Protein AF-A0A645DBT5-F1 (afdb_monomer_lite)

Secondary structure (DSSP, 8-state):
-PPP--SS-SS----S-----HHHHHHHHHHHHHHHHTT--TT--HHHHHHTTGGGS--------TTS-----SHHHHHHHHHHHHHHTGGG--

pLDDT: mean 89.82, std 12.18, range [38.34, 98.31]

Sequence (94 aa):
MENIVVGDDKGYILCGVSYWSQEDSTIIVDKLEEAINSGKFENLYWDDIVKDNIEKLDVQIRKINSDDCFEIDSLDDLEFVNNYIKTNFDKKEA

Foldseek 3Di:
DDADDDDPDDDDDDQVDDDADPQQVVQLVVQVVVCVVVVNPPPDDSCVSCRVCVVVGPDDDDDDDPPPGFDPPDPVSVVVVVVVCCVPPVPPPD

Organism: NCBI:txid1076179

Radius of gyration: 17.89 Å; chains: 1; bounding box: 38×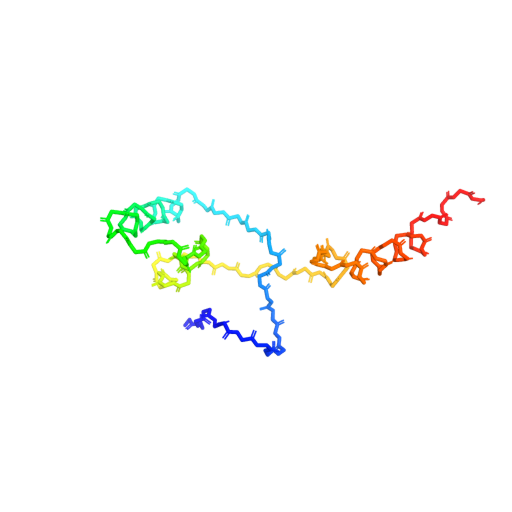28×55 Å

InterPro domains:
  IPR029044 Nucleotide-diphospho-sugar transferases [G3DSA:3.90.550.10] (1-88)

Structure (mmCIF, N/CA/C/O backbone):
data_AF-A0A645DBT5-F1
#
_entry.id   AF-A0A645DBT5-F1
#
loop_
_atom_site.group_PDB
_atom_site.id
_atom_site.type_symbol
_atom_site.label_atom_id
_atom_site.label_alt_id
_atom_site.label_comp_id
_atom_site.label_asym_id
_atom_site.label_entity_id
_atom_site.label_seq_id
_atom_site.pdbx_PDB_ins_code
_atom_site.Cartn_x
_atom_site.Cartn_y
_atom_site.Cartn_z
_atom_site.occupancy
_atom_site.B_iso_or_equiv
_atom_site.auth_seq_id
_atom_site.auth_comp_id
_atom_site.auth_asym_id
_atom_site.auth_atom_id
_atom_site.pdbx_PDB_model_num
ATOM 1 N N . MET A 1 1 ? -19.312 -4.001 -1.597 1.00 53.69 1 MET A N 1
ATOM 2 C CA . MET A 1 1 ? -17.892 -3.614 -1.637 1.00 53.69 1 MET A CA 1
ATOM 3 C C . MET A 1 1 ? -17.116 -4.909 -1.753 1.00 53.69 1 MET A C 1
ATOM 5 O O . MET A 1 1 ? -17.476 -5.851 -1.056 1.00 53.69 1 MET A O 1
ATOM 9 N N . GLU A 1 2 ? -16.202 -5.017 -2.710 1.00 65.81 2 GLU A N 1
ATOM 10 C CA . GLU A 1 2 ? -15.345 -6.202 -2.820 1.00 65.81 2 GLU A CA 1
ATOM 11 C C . GLU A 1 2 ? -14.218 -6.082 -1.788 1.00 65.81 2 GLU A C 1
ATOM 13 O O . GLU A 1 2 ? -13.736 -4.981 -1.528 1.00 65.81 2 GLU A O 1
ATOM 18 N N . ASN A 1 3 ? -13.851 -7.197 -1.159 1.00 77.00 3 ASN A N 1
ATOM 19 C CA . ASN A 1 3 ? -12.773 -7.230 -0.173 1.00 77.00 3 ASN A CA 1
ATOM 20 C C . ASN A 1 3 ? -11.412 -7.219 -0.879 1.00 77.00 3 ASN A C 1
ATOM 22 O O . ASN A 1 3 ? -11.286 -7.744 -1.985 1.00 77.00 3 ASN A O 1
ATOM 26 N N . ILE A 1 4 ? -10.384 -6.691 -0.212 1.00 83.12 4 ILE A N 1
ATOM 27 C CA . ILE A 1 4 ? -8.994 -6.904 -0.629 1.00 83.12 4 ILE A CA 1
ATOM 28 C C . ILE A 1 4 ? -8.614 -8.341 -0.247 1.00 83.12 4 ILE A C 1
ATOM 30 O O . ILE A 1 4 ? -8.756 -8.740 0.910 1.00 83.12 4 ILE A O 1
ATOM 34 N N . VAL A 1 5 ? -8.163 -9.129 -1.223 1.00 85.44 5 VAL A N 1
ATOM 35 C CA . VAL A 1 5 ? -7.805 -10.544 -1.048 1.00 85.44 5 VAL A CA 1
ATOM 36 C C . VAL A 1 5 ? -6.330 -10.731 -1.376 1.00 85.44 5 VAL A C 1
ATOM 38 O O . 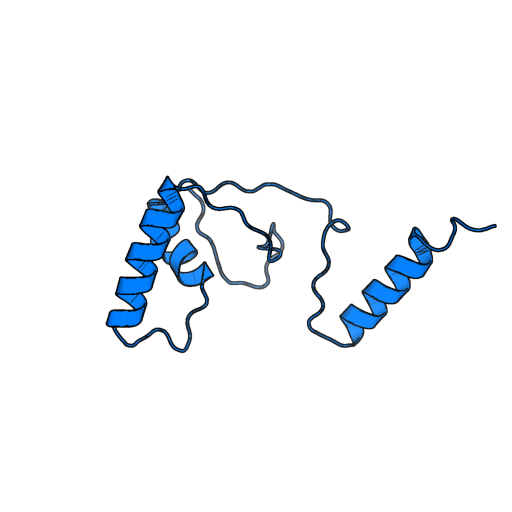VAL A 1 5 ? -5.843 -10.197 -2.368 1.00 85.44 5 VAL A O 1
ATOM 41 N N . VAL A 1 6 ? -5.630 -11.503 -0.546 1.00 84.81 6 VAL A N 1
ATOM 42 C CA . VAL A 1 6 ? -4.250 -11.928 -0.804 1.00 84.81 6 VAL A CA 1
ATOM 43 C C . VAL A 1 6 ? -4.292 -13.203 -1.642 1.00 84.81 6 VAL A C 1
ATOM 45 O O . VAL A 1 6 ? -4.906 -14.188 -1.230 1.00 84.81 6 VAL A O 1
ATOM 48 N N . GLY A 1 7 ? -3.651 -13.190 -2.808 1.00 83.12 7 GLY A N 1
ATOM 49 C CA . GLY A 1 7 ? -3.619 -14.323 -3.730 1.00 83.12 7 GLY A CA 1
ATOM 50 C C . GLY A 1 7 ? -2.708 -14.067 -4.928 1.00 83.12 7 GLY A C 1
ATOM 51 O O . GLY A 1 7 ? -2.132 -12.991 -5.057 1.00 83.12 7 GLY A O 1
ATOM 52 N N . ASP A 1 8 ? -2.590 -15.066 -5.799 1.00 74.19 8 ASP A N 1
ATOM 53 C CA . ASP A 1 8 ? -1.801 -15.060 -7.041 1.00 74.19 8 ASP A CA 1
ATOM 54 C C . ASP A 1 8 ? -2.677 -14.904 -8.304 1.00 74.19 8 ASP A C 1
ATOM 56 O O . ASP A 1 8 ? -2.230 -15.106 -9.437 1.00 74.19 8 ASP A O 1
ATOM 60 N N . ASP A 1 9 ? -3.945 -14.538 -8.105 1.00 66.00 9 ASP A N 1
ATOM 61 C CA . ASP A 1 9 ? -4.958 -14.454 -9.149 1.00 66.00 9 ASP A CA 1
ATOM 62 C C . ASP A 1 9 ? -4.777 -13.247 -10.087 1.00 66.00 9 ASP A C 1
ATOM 64 O O . ASP A 1 9 ? -4.218 -12.201 -9.755 1.00 66.00 9 ASP A O 1
ATOM 68 N N . LYS A 1 10 ? -5.328 -13.374 -11.302 1.00 71.75 10 LYS A N 1
ATOM 69 C CA . LYS A 1 10 ? -5.326 -12.305 -12.312 1.00 71.75 10 LYS A CA 1
ATOM 70 C C . LYS A 1 10 ? -6.306 -11.194 -11.922 1.00 71.75 10 LYS A C 1
ATOM 72 O O . LYS A 1 10 ? -7.511 -11.428 -11.878 1.00 71.75 10 LYS A O 1
ATOM 77 N N . GLY A 1 11 ? -5.813 -9.969 -11.748 1.00 79.06 11 GLY A N 1
ATOM 78 C CA . GLY A 1 11 ? -6.646 -8.816 -11.405 1.00 79.06 11 GLY A CA 1
ATOM 79 C C . GLY A 1 11 ? -5.878 -7.497 -11.343 1.00 79.06 11 GLY A C 1
ATOM 80 O O . GLY A 1 11 ? -4.731 -7.410 -11.778 1.00 79.06 11 GLY A O 1
ATOM 81 N N . TYR A 1 12 ? -6.531 -6.458 -10.817 1.00 86.31 12 TYR A N 1
ATOM 82 C CA . TYR A 1 12 ? -5.847 -5.223 -10.433 1.00 86.31 12 TYR A CA 1
ATOM 83 C C . TYR A 1 12 ? -5.219 -5.421 -9.056 1.00 86.31 12 TYR A C 1
ATOM 85 O O . TYR A 1 12 ? -5.927 -5.754 -8.108 1.00 86.31 12 TYR A O 1
ATOM 93 N N . ILE A 1 13 ? -3.910 -5.205 -8.968 1.00 88.69 13 ILE A N 1
ATOM 94 C CA . ILE A 1 13 ? -3.125 -5.381 -7.744 1.00 88.69 13 ILE A CA 1
ATOM 95 C C . ILE A 1 13 ? -2.742 -4.030 -7.134 1.00 88.69 13 ILE A C 1
ATOM 97 O O . ILE A 1 13 ? -2.758 -2.997 -7.813 1.00 88.69 13 ILE A O 1
ATOM 101 N N . LEU A 1 14 ? -2.366 -4.041 -5.855 1.00 89.69 14 LEU A N 1
ATOM 102 C CA . LEU A 1 14 ? -1.650 -2.923 -5.245 1.00 89.69 14 LEU A CA 1
ATOM 103 C C . LEU A 1 14 ? -0.243 -2.863 -5.850 1.00 89.69 14 LEU A C 1
ATOM 105 O O . LEU A 1 14 ? 0.537 -3.786 -5.681 1.00 89.69 14 LEU A O 1
ATOM 109 N N . CYS A 1 15 ? 0.077 -1.773 -6.546 1.00 91.12 15 CYS A N 1
ATOM 110 C CA . CYS A 1 15 ? 1.374 -1.570 -7.209 1.00 91.12 15 CYS A CA 1
ATOM 111 C C . CYS A 1 15 ? 2.363 -0.744 -6.362 1.00 91.12 15 CYS A C 1
ATOM 113 O O . CYS A 1 15 ? 3.212 -0.039 -6.897 1.00 91.12 15 CYS A O 1
ATOM 115 N N . GLY A 1 16 ? 2.195 -0.729 -5.036 1.00 91.12 16 GLY A N 1
ATOM 116 C CA . GLY A 1 16 ? 3.060 0.034 -4.126 1.00 91.12 16 GLY A CA 1
ATOM 117 C C . GLY A 1 16 ? 2.838 1.556 -4.106 1.00 91.12 16 GLY A C 1
ATOM 118 O O . GLY A 1 16 ? 3.541 2.261 -3.385 1.00 91.12 16 GLY A O 1
ATOM 119 N N . VAL A 1 17 ? 1.848 2.084 -4.838 1.00 94.00 17 VAL A N 1
ATOM 120 C CA . VAL A 1 17 ? 1.508 3.519 -4.849 1.00 94.00 17 VAL A CA 1
ATOM 121 C C . VAL A 1 17 ? 0.074 3.733 -4.376 1.00 94.00 17 VAL A C 1
ATOM 123 O O . VAL A 1 17 ? -0.872 3.190 -4.941 1.00 94.00 17 VAL A O 1
ATOM 126 N N . SER A 1 18 ? -0.098 4.563 -3.348 1.00 95.38 18 SER A N 1
ATOM 127 C CA . SER A 1 18 ? -1.409 4.931 -2.808 1.00 95.38 18 SER A CA 1
ATOM 128 C C . SER A 1 18 ? -1.427 6.376 -2.306 1.00 95.38 18 SER A C 1
ATOM 130 O O . SER A 1 18 ? -0.383 6.984 -2.065 1.00 95.38 18 SER A O 1
ATOM 132 N N . TYR A 1 19 ? -2.630 6.935 -2.175 1.00 96.50 19 TYR A N 1
ATOM 133 C CA . TYR A 1 19 ? -2.874 8.239 -1.569 1.00 96.50 19 TYR A CA 1
ATOM 134 C C . TYR A 1 19 ? -4.003 8.100 -0.551 1.00 96.50 19 TYR A C 1
ATOM 136 O O . TYR A 1 19 ? -5.005 7.448 -0.837 1.00 96.50 19 TYR A O 1
ATOM 144 N N . TRP A 1 20 ? -3.845 8.749 0.600 1.00 97.56 20 TRP A N 1
ATOM 145 C CA . TRP A 1 20 ? -4.795 8.692 1.707 1.00 97.56 20 TRP A CA 1
ATOM 146 C C . TRP A 1 20 ? -5.31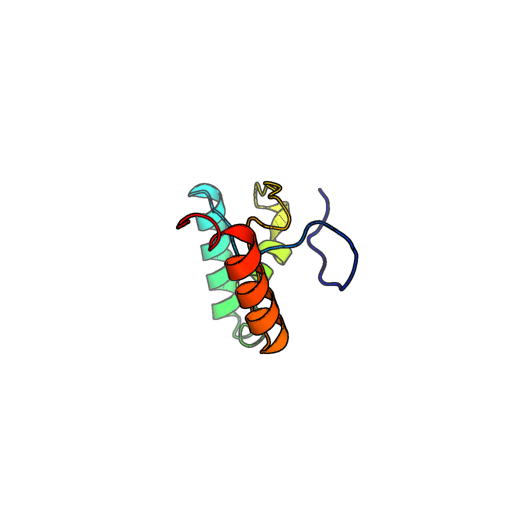1 10.088 2.024 1.00 97.56 20 TRP A C 1
ATOM 148 O O . TRP A 1 20 ? -4.526 11.026 2.193 1.00 97.56 20 TRP A O 1
ATOM 158 N N . SER A 1 21 ? -6.635 10.225 2.098 1.00 98.00 21 SER A N 1
ATOM 159 C CA . SER A 1 21 ? -7.270 11.464 2.533 1.00 98.00 21 SER A CA 1
ATOM 160 C C . SER A 1 21 ? -6.982 11.723 4.018 1.00 98.00 21 SER A C 1
ATOM 162 O O . SER A 1 21 ? -6.603 10.823 4.774 1.00 98.00 21 SER A O 1
ATOM 164 N N . GLN A 1 22 ? -7.171 12.964 4.471 1.00 98.19 22 GLN A N 1
ATOM 165 C CA . GLN A 1 22 ? -7.032 13.281 5.895 1.00 98.19 22 GLN A CA 1
ATOM 166 C C . GLN A 1 22 ? -8.034 12.495 6.762 1.00 98.19 22 GLN A C 1
ATOM 168 O O . GLN A 1 22 ? -7.707 12.077 7.872 1.00 98.19 22 GLN A O 1
ATOM 173 N N . GLU A 1 23 ? -9.242 12.273 6.247 1.00 98.06 23 GLU A N 1
ATOM 174 C CA . GLU A 1 23 ? -10.296 11.533 6.940 1.00 98.06 23 GLU A CA 1
ATOM 175 C C . GLU A 1 23 ? -9.914 10.051 7.083 1.00 98.06 23 GLU A C 1
ATOM 177 O O . GLU A 1 23 ? -9.853 9.544 8.203 1.00 98.06 23 GLU A O 1
ATOM 182 N N . ASP A 1 24 ? -9.533 9.390 5.985 1.00 97.94 24 ASP A N 1
ATOM 183 C CA . ASP A 1 24 ? -9.124 7.976 6.003 1.00 97.94 24 ASP A CA 1
ATOM 184 C C . ASP A 1 24 ? -7.839 7.757 6.806 1.00 97.94 24 ASP A C 1
ATOM 186 O O . ASP A 1 24 ? -7.727 6.797 7.566 1.00 97.94 24 ASP A O 1
ATOM 190 N N . SER A 1 25 ? -6.860 8.660 6.680 1.00 97.38 25 SER A N 1
ATOM 191 C CA . SER A 1 25 ? -5.599 8.552 7.427 1.00 97.38 25 SER A CA 1
ATOM 192 C C . SER A 1 25 ? -5.800 8.616 8.939 1.00 97.38 25 SER A C 1
ATOM 194 O O . SER A 1 25 ? -5.081 7.929 9.658 1.00 97.38 25 SER A O 1
ATOM 196 N N . THR A 1 26 ? -6.797 9.363 9.426 1.00 98.31 26 THR A N 1
ATOM 197 C CA . THR A 1 26 ? -7.139 9.378 10.857 1.00 98.31 26 THR A CA 1
ATOM 198 C C . THR A 1 26 ? -7.559 7.981 11.319 1.00 98.31 26 THR A C 1
ATOM 200 O O . THR A 1 26 ? -7.038 7.467 12.304 1.00 98.31 26 THR A O 1
ATOM 203 N N . ILE A 1 27 ? -8.421 7.315 10.546 1.00 98.06 27 ILE A N 1
ATOM 204 C CA . ILE A 1 27 ? -8.884 5.950 10.833 1.00 98.06 27 ILE A CA 1
ATOM 205 C C . ILE A 1 27 ? -7.722 4.950 10.767 1.00 98.06 27 ILE A C 1
ATOM 207 O O . ILE A 1 27 ? -7.611 4.067 11.619 1.00 98.06 27 ILE A O 1
ATOM 211 N N . ILE A 1 28 ? -6.845 5.082 9.767 1.00 97.81 28 ILE A N 1
ATOM 212 C CA . ILE A 1 28 ? -5.678 4.207 9.594 1.00 97.81 28 ILE A CA 1
ATOM 213 C C . ILE A 1 28 ? -4.718 4.338 10.776 1.00 97.81 28 ILE A C 1
ATOM 215 O O . ILE A 1 28 ? -4.264 3.319 11.291 1.00 97.81 28 ILE A O 1
ATOM 219 N N . VAL A 1 29 ? -4.426 5.562 11.227 1.00 98.00 29 VAL A N 1
ATOM 220 C CA . VAL A 1 29 ? -3.545 5.804 12.380 1.00 98.00 29 VAL A CA 1
ATOM 221 C C . VAL A 1 29 ? -4.132 5.186 13.646 1.00 98.00 29 VAL A C 1
ATOM 223 O O . VAL A 1 29 ? -3.430 4.430 14.314 1.00 98.00 29 VAL A O 1
ATOM 226 N N . ASP A 1 30 ? -5.419 5.405 13.923 1.00 98.06 30 ASP A N 1
ATOM 227 C CA . ASP A 1 30 ? -6.083 4.820 15.094 1.00 98.06 30 ASP A CA 1
ATOM 228 C C . ASP A 1 30 ? -5.979 3.282 15.090 1.00 98.06 30 ASP A C 1
ATOM 230 O O . ASP A 1 30 ? -5.665 2.652 16.104 1.00 98.06 30 ASP A O 1
ATOM 234 N N . LYS A 1 31 ? -6.188 2.646 13.928 1.00 97.12 31 LYS A N 1
ATOM 235 C CA . LYS A 1 31 ? -6.102 1.182 13.792 1.00 97.12 31 LYS A CA 1
ATOM 236 C C . LYS A 1 31 ? -4.680 0.647 13.849 1.00 97.1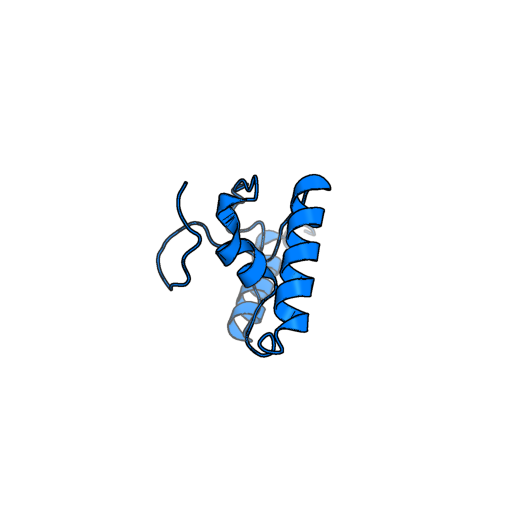2 31 LYS A C 1
ATOM 238 O O . LYS A 1 31 ? -4.458 -0.436 14.393 1.00 97.12 31 LYS A O 1
ATOM 243 N N . LEU A 1 32 ? -3.721 1.408 13.339 1.00 96.38 32 LEU A N 1
ATOM 244 C CA . LEU A 1 32 ? -2.306 1.094 13.466 1.00 96.38 32 LEU A CA 1
ATOM 245 C C . LEU A 1 32 ? -1.875 1.115 14.941 1.00 96.38 32 LEU A C 1
ATOM 247 O O . LEU A 1 32 ? -1.207 0.186 15.395 1.00 96.38 32 LEU A O 1
ATOM 251 N N . GLU A 1 33 ? -2.297 2.122 15.710 1.00 96.62 33 GLU A N 1
ATOM 252 C CA . GLU A 1 33 ? -2.013 2.205 17.147 1.00 96.62 33 GLU A CA 1
ATOM 253 C C . GLU A 1 33 ? -2.638 1.040 17.926 1.00 96.62 33 GLU A C 1
ATOM 255 O O . GLU A 1 33 ? -1.974 0.439 18.774 1.00 96.62 33 GLU A O 1
ATOM 260 N N . GLU A 1 34 ? -3.885 0.662 17.623 1.00 96.25 34 GLU A N 1
ATOM 261 C CA . GLU A 1 34 ? -4.527 -0.529 18.198 1.00 96.25 34 GLU A CA 1
ATOM 262 C C . GLU A 1 34 ? -3.711 -1.806 17.925 1.00 96.25 34 GLU A C 1
ATOM 264 O O . GLU A 1 34 ? -3.462 -2.595 18.844 1.00 96.25 34 GLU A O 1
ATOM 269 N N . ALA A 1 35 ? -3.253 -2.000 16.683 1.00 95.56 35 ALA A N 1
ATOM 270 C CA . ALA A 1 35 ? -2.454 -3.159 16.292 1.00 95.56 35 ALA A CA 1
ATOM 271 C C . ALA A 1 35 ? -1.105 -3.200 17.028 1.00 95.56 35 ALA A C 1
ATOM 273 O O . ALA A 1 35 ? -0.729 -4.248 17.565 1.00 95.56 35 ALA A O 1
ATOM 274 N N . ILE A 1 36 ? -0.412 -2.063 17.129 1.00 94.81 36 ILE A N 1
ATOM 275 C CA . ILE A 1 36 ? 0.862 -1.950 17.853 1.00 94.81 36 ILE A CA 1
ATOM 276 C C . ILE A 1 36 ? 0.666 -2.251 19.343 1.00 94.81 36 ILE A C 1
ATOM 278 O O . ILE A 1 36 ? 1.374 -3.089 19.907 1.00 94.81 36 ILE A O 1
ATOM 282 N N . ASN A 1 37 ? -0.339 -1.638 19.972 1.00 96.62 37 ASN A N 1
ATOM 283 C CA . ASN A 1 37 ? -0.638 -1.823 21.394 1.00 96.62 37 ASN A CA 1
ATOM 284 C C . ASN A 1 37 ? -1.075 -3.257 21.733 1.00 96.62 37 ASN A C 1
ATOM 286 O O . ASN A 1 37 ? -0.904 -3.703 22.868 1.00 96.62 37 ASN A O 1
ATOM 290 N N . SER A 1 38 ? -1.601 -4.006 20.759 1.00 95.00 38 SER A N 1
ATOM 291 C CA . SER A 1 38 ? -1.925 -5.427 20.927 1.00 95.00 38 SER A CA 1
ATOM 292 C C . SER A 1 38 ? -0.689 -6.333 21.048 1.00 95.00 38 SER A C 1
ATOM 294 O O . SER A 1 38 ? -0.813 -7.487 21.468 1.00 95.00 38 SER A O 1
ATOM 296 N N . GLY A 1 39 ? 0.494 -5.837 20.663 1.00 93.00 39 GLY A N 1
ATOM 297 C CA . GLY A 1 39 ? 1.752 -6.586 20.661 1.00 93.00 39 GLY A CA 1
ATOM 298 C C . GLY A 1 39 ? 1.860 -7.657 19.569 1.00 93.00 39 GLY A C 1
ATOM 299 O O . GLY A 1 39 ? 2.773 -8.475 19.619 1.00 93.00 39 GLY A O 1
ATOM 300 N N . LYS A 1 40 ? 0.939 -7.689 18.595 1.00 87.94 40 LYS A N 1
ATOM 301 C CA . LYS A 1 40 ? 0.878 -8.698 17.518 1.00 87.94 40 LYS A CA 1
ATOM 302 C C . LYS A 1 40 ? 1.053 -8.087 16.124 1.00 87.94 40 LYS A C 1
ATOM 304 O O . LYS A 1 40 ? 0.305 -8.413 15.210 1.00 87.94 40 LYS A O 1
ATOM 309 N N . PHE A 1 41 ? 2.020 -7.189 15.964 1.00 92.31 41 PHE A N 1
ATOM 310 C CA . PHE A 1 41 ? 2.225 -6.444 14.714 1.00 92.31 41 PHE A CA 1
ATOM 311 C C . PHE A 1 41 ? 3.438 -6.909 13.894 1.00 92.31 41 PHE A C 1
ATOM 313 O O . PHE A 1 41 ? 3.611 -6.463 12.769 1.00 92.31 41 PHE A O 1
ATOM 320 N N . GLU A 1 42 ? 4.274 -7.806 14.427 1.00 93.50 42 GLU A N 1
ATOM 321 C CA . GLU A 1 42 ? 5.566 -8.186 13.823 1.00 93.50 42 GLU A CA 1
ATOM 322 C C . GLU A 1 42 ? 5.456 -8.787 12.415 1.00 93.50 42 GLU A C 1
ATOM 324 O O . GLU A 1 42 ? 6.384 -8.666 11.624 1.00 93.50 42 GLU A O 1
ATOM 329 N N . ASN A 1 43 ? 4.325 -9.426 12.110 1.00 93.75 43 ASN A N 1
ATOM 330 C CA . ASN A 1 43 ? 4.066 -10.064 10.818 1.00 93.75 43 ASN A CA 1
ATOM 331 C C . ASN A 1 43 ? 3.015 -9.310 9.987 1.00 93.75 43 ASN A C 1
ATOM 333 O O . ASN A 1 43 ? 2.460 -9.896 9.063 1.00 93.75 43 ASN A O 1
ATOM 337 N N . LEU A 1 44 ? 2.685 -8.066 10.353 1.00 94.00 44 LEU A N 1
ATOM 338 C CA . LEU A 1 44 ? 1.719 -7.247 9.623 1.00 94.00 44 LEU A CA 1
ATOM 339 C C . LEU A 1 44 ? 2.432 -6.304 8.660 1.00 94.00 44 LEU A C 1
ATOM 341 O O . LEU A 1 44 ? 3.430 -5.673 9.018 1.00 94.00 44 LEU A O 1
ATOM 345 N N . TYR A 1 45 ? 1.856 -6.145 7.474 1.00 94.19 45 TYR A N 1
ATOM 346 C CA . TYR A 1 45 ? 2.161 -5.021 6.603 1.00 94.19 45 TYR A CA 1
ATOM 347 C C . TYR A 1 45 ? 1.264 -3.826 6.936 1.00 94.19 45 TYR A C 1
ATOM 349 O O . TYR A 1 45 ? 0.229 -3.944 7.595 1.00 94.19 45 TYR A O 1
ATOM 357 N N . TRP A 1 46 ? 1.658 -2.636 6.486 1.00 93.62 46 TRP A N 1
ATOM 358 C CA . TRP A 1 46 ? 0.853 -1.433 6.704 1.00 93.62 46 TRP A CA 1
ATOM 359 C C . TRP A 1 46 ? -0.512 -1.535 5.998 1.00 93.62 46 TRP A C 1
ATOM 361 O O . TRP A 1 46 ? -1.514 -1.047 6.517 1.00 93.62 46 TRP A O 1
ATOM 371 N N . ASP A 1 47 ? -0.569 -2.204 4.845 1.00 94.19 47 ASP A N 1
ATOM 372 C CA . ASP A 1 47 ? -1.788 -2.422 4.072 1.00 94.19 47 ASP A CA 1
ATOM 373 C C . ASP A 1 47 ? -2.702 -3.510 4.664 1.00 94.19 47 ASP A C 1
ATOM 375 O O . ASP A 1 47 ? -3.895 -3.504 4.361 1.00 94.19 47 ASP A O 1
ATOM 379 N N . ASP A 1 48 ? -2.231 -4.349 5.599 1.00 95.25 48 ASP A N 1
ATOM 380 C CA . ASP A 1 48 ? -3.122 -5.218 6.384 1.00 95.25 48 ASP A CA 1
ATOM 381 C C . ASP A 1 48 ? -4.089 -4.395 7.240 1.00 95.25 48 ASP A C 1
ATOM 383 O O . ASP A 1 48 ? -5.267 -4.738 7.349 1.00 95.25 48 ASP A O 1
ATOM 387 N N . ILE A 1 49 ? -3.629 -3.259 7.781 1.00 95.50 49 ILE A N 1
ATOM 388 C CA . ILE A 1 49 ? -4.478 -2.334 8.544 1.00 95.50 49 ILE A CA 1
ATOM 389 C C . ILE A 1 49 ? -5.618 -1.808 7.669 1.00 95.50 49 ILE A C 1
ATOM 391 O O . ILE A 1 49 ? -6.761 -1.729 8.123 1.00 95.50 49 ILE A O 1
ATOM 395 N N . VAL A 1 50 ? -5.319 -1.485 6.410 1.00 95.25 50 VAL A N 1
ATOM 396 C CA . VAL A 1 50 ? -6.303 -1.028 5.424 1.00 95.25 50 VAL A CA 1
ATOM 397 C C . VAL A 1 50 ? -7.246 -2.165 5.047 1.00 95.25 50 VAL A C 1
ATOM 399 O O . VAL A 1 50 ? -8.461 -2.000 5.133 1.00 95.25 50 VAL A O 1
ATOM 402 N N . LYS A 1 51 ? -6.703 -3.320 4.651 1.00 94.69 51 LYS A N 1
ATOM 403 C CA . LYS A 1 51 ? -7.463 -4.502 4.228 1.00 94.69 51 LYS A CA 1
ATOM 404 C C . LYS A 1 51 ? -8.473 -4.928 5.287 1.00 94.69 51 LYS A C 1
ATOM 406 O O . LYS A 1 51 ? -9.645 -5.118 4.969 1.00 94.69 51 LYS A O 1
ATOM 411 N N . ASP A 1 52 ? -8.042 -5.018 6.541 1.00 94.75 52 ASP A N 1
ATOM 412 C CA . ASP A 1 52 ? -8.872 -5.505 7.645 1.00 94.75 52 ASP A CA 1
ATOM 413 C C . ASP A 1 52 ? -9.895 -4.459 8.131 1.00 94.75 52 ASP A C 1
ATOM 415 O O . ASP A 1 52 ? -10.788 -4.779 8.914 1.00 94.75 52 ASP A O 1
ATOM 419 N N . ASN A 1 53 ? -9.791 -3.208 7.667 1.00 95.12 53 ASN A N 1
ATOM 420 C CA . ASN A 1 53 ? -10.703 -2.113 8.011 1.00 95.12 53 ASN A CA 1
ATOM 421 C C . ASN A 1 53 ? -11.336 -1.448 6.781 1.00 95.12 53 ASN A C 1
ATOM 423 O O . ASN A 1 53 ? -11.870 -0.346 6.897 1.00 95.12 53 ASN A O 1
ATOM 427 N N . ILE A 1 54 ? -11.317 -2.109 5.620 1.00 94.62 54 ILE A N 1
ATOM 428 C CA . ILE A 1 54 ? -11.716 -1.517 4.334 1.00 94.62 54 ILE A CA 1
ATOM 429 C C . ILE A 1 54 ? -13.160 -0.999 4.330 1.00 94.62 54 ILE A C 1
ATOM 431 O O . ILE A 1 54 ? -13.474 -0.012 3.680 1.00 94.62 54 ILE A O 1
ATOM 435 N N . GLU A 1 55 ? -14.033 -1.621 5.120 1.00 95.06 55 GLU A N 1
ATOM 436 C CA . GLU A 1 55 ? -15.433 -1.227 5.324 1.00 95.06 55 GLU A CA 1
ATOM 437 C C . GLU A 1 55 ? -15.617 0.141 6.008 1.00 95.06 55 GLU A C 1
ATOM 439 O O . GLU A 1 55 ? -16.720 0.686 6.001 1.00 95.06 55 GLU A O 1
ATOM 444 N N . LYS A 1 56 ? -14.555 0.682 6.621 1.00 95.75 56 LYS A N 1
ATOM 445 C CA . LYS A 1 56 ? -14.533 1.976 7.324 1.00 95.75 56 LYS A CA 1
ATOM 446 C C . LYS A 1 56 ? -13.846 3.074 6.512 1.00 95.75 56 LYS A C 1
ATOM 448 O O . LYS A 1 56 ? -13.795 4.203 6.986 1.00 95.75 56 LYS A O 1
ATOM 453 N N . LEU A 1 57 ? -13.296 2.740 5.347 1.00 95.62 57 LEU A N 1
ATOM 454 C CA . LEU A 1 57 ? -12.475 3.622 4.520 1.00 95.62 57 LEU A CA 1
ATOM 455 C C . LEU A 1 57 ? -13.161 3.859 3.168 1.00 95.62 57 LEU A C 1
ATOM 457 O O . LEU A 1 57 ? -13.773 2.943 2.614 1.00 95.62 57 LEU A O 1
ATOM 461 N N . ASP A 1 58 ? -13.022 5.058 2.599 1.00 95.56 58 ASP A N 1
ATOM 462 C CA . ASP A 1 58 ? -13.514 5.359 1.243 1.00 95.56 58 ASP A CA 1
ATOM 463 C C . ASP A 1 58 ? -12.395 5.190 0.204 1.00 95.56 58 ASP A C 1
ATOM 465 O O . ASP A 1 58 ? -11.812 6.142 -0.316 1.00 95.56 58 ASP A O 1
ATOM 469 N N . VAL A 1 59 ? -12.052 3.931 -0.079 1.00 93.38 59 VAL A N 1
ATOM 470 C CA . VAL A 1 59 ? -10.944 3.591 -0.983 1.00 93.38 59 VAL A CA 1
ATOM 471 C C . VAL A 1 59 ? -11.433 3.375 -2.410 1.00 93.38 59 VAL A C 1
ATOM 473 O O . VAL A 1 59 ? -12.363 2.608 -2.668 1.00 93.38 59 VAL A O 1
ATOM 476 N N . GLN A 1 60 ? -10.736 3.992 -3.366 1.00 91.75 60 GLN A N 1
ATOM 477 C CA . GLN A 1 60 ? -10.999 3.842 -4.797 1.00 91.75 60 GLN A CA 1
ATOM 478 C C . GLN A 1 60 ? -9.759 3.375 -5.561 1.00 91.75 60 GLN A C 1
ATOM 480 O O . GLN A 1 60 ? -8.629 3.743 -5.245 1.00 91.75 60 GLN A O 1
ATOM 485 N N . ILE A 1 61 ? -9.979 2.599 -6.626 1.00 91.25 61 ILE A N 1
ATOM 486 C CA . ILE A 1 61 ? -8.909 2.128 -7.510 1.00 91.25 61 ILE A CA 1
ATOM 487 C C . ILE A 1 61 ? -8.731 3.112 -8.663 1.00 91.25 61 ILE A C 1
ATOM 489 O O . ILE A 1 61 ? -9.625 3.285 -9.497 1.00 91.25 61 ILE A O 1
ATOM 493 N N . ARG A 1 62 ? -7.530 3.684 -8.777 1.00 93.00 62 ARG A N 1
ATOM 494 C CA . ARG A 1 62 ? -7.096 4.385 -9.986 1.00 93.00 62 ARG A CA 1
ATOM 495 C C . ARG A 1 62 ? -6.249 3.452 -10.842 1.00 93.00 62 ARG A C 1
ATOM 497 O O . ARG A 1 62 ? -5.092 3.196 -10.535 1.00 93.00 62 ARG A O 1
ATOM 504 N N . LYS A 1 63 ? -6.838 2.956 -11.929 1.00 93.12 63 LYS A N 1
ATOM 505 C CA . LYS A 1 63 ? -6.148 2.086 -12.889 1.00 93.12 63 LYS A CA 1
ATOM 506 C C . LYS A 1 63 ? -5.033 2.859 -13.597 1.00 93.12 63 LYS A C 1
ATOM 508 O O . LYS A 1 63 ? -5.269 3.973 -14.067 1.00 93.12 63 LYS A O 1
ATOM 513 N N . ILE A 1 64 ? -3.865 2.238 -13.685 1.00 92.56 64 ILE A N 1
ATOM 514 C CA . ILE A 1 64 ? -2.698 2.704 -14.442 1.00 92.56 64 ILE A CA 1
ATOM 515 C C . ILE A 1 64 ? -2.386 1.706 -15.562 1.00 92.56 64 ILE A C 1
ATOM 517 O O . ILE A 1 64 ? -2.930 0.596 -15.572 1.00 92.56 64 ILE A O 1
ATOM 521 N N . ASN A 1 65 ? -1.551 2.102 -16.518 1.00 92.44 65 ASN A N 1
ATOM 522 C CA . ASN A 1 65 ? -1.061 1.204 -17.555 1.00 92.44 65 ASN A CA 1
ATOM 523 C C . ASN A 1 65 ? 0.005 0.258 -16.988 1.00 92.44 65 ASN A C 1
ATOM 525 O O . ASN A 1 65 ? 0.650 0.549 -15.982 1.00 92.44 65 ASN A O 1
ATOM 529 N N . SER A 1 66 ? 0.205 -0.880 -17.652 1.00 89.56 66 SER A N 1
ATOM 530 C CA . SER A 1 66 ? 1.180 -1.900 -17.235 1.00 89.56 66 SER A CA 1
ATOM 531 C C . SER A 1 66 ? 2.639 -1.439 -17.301 1.00 89.56 66 SER A C 1
ATOM 533 O O . SER A 1 66 ? 3.515 -2.139 -16.816 1.00 89.56 66 SER A O 1
ATOM 535 N N . ASP A 1 67 ? 2.905 -0.306 -17.944 1.00 92.00 67 ASP A N 1
ATOM 536 C CA . ASP A 1 67 ? 4.220 0.302 -18.121 1.00 92.00 67 ASP A CA 1
ATOM 537 C C . ASP A 1 67 ? 4.408 1.611 -17.335 1.00 92.00 67 ASP A C 1
ATOM 539 O O . ASP A 1 67 ? 5.460 2.243 -17.441 1.00 92.00 67 ASP A O 1
ATOM 543 N N . ASP A 1 68 ? 3.418 2.007 -16.528 1.00 92.12 68 ASP A N 1
ATOM 544 C CA . ASP A 1 68 ? 3.502 3.199 -15.675 1.00 92.12 68 ASP A CA 1
ATOM 545 C C . ASP A 1 68 ? 4.290 2.931 -14.375 1.00 92.12 68 ASP A C 1
ATOM 547 O O . ASP A 1 68 ? 4.829 3.860 -13.772 1.00 92.12 68 ASP A O 1
ATOM 551 N N . CYS A 1 69 ? 4.350 1.674 -13.919 1.00 93.25 69 CYS A N 1
ATOM 552 C CA . CYS A 1 69 ? 5.028 1.265 -12.689 1.00 93.25 69 CYS A CA 1
ATOM 553 C C . CYS A 1 69 ? 5.596 -0.153 -12.834 1.00 93.25 69 CYS A C 1
ATOM 555 O O . CYS A 1 69 ? 4.910 -1.044 -13.332 1.00 93.25 69 CYS A O 1
ATOM 557 N N . PHE A 1 70 ? 6.835 -0.354 -12.381 1.00 93.69 70 PHE A N 1
ATOM 558 C CA . PHE A 1 70 ? 7.515 -1.648 -12.383 1.00 93.69 70 PHE A CA 1
ATOM 559 C C . PHE A 1 70 ? 7.985 -1.980 -10.969 1.00 93.69 70 PHE A C 1
ATOM 561 O O . PHE A 1 70 ? 8.658 -1.164 -10.336 1.00 93.69 70 PHE A O 1
ATOM 568 N N . GLU A 1 71 ? 7.656 -3.179 -10.505 1.00 93.44 71 GLU A N 1
ATOM 569 C CA . GLU A 1 71 ? 8.192 -3.756 -9.274 1.00 93.44 71 GLU A CA 1
ATOM 570 C C . GLU A 1 71 ? 9.523 -4.459 -9.585 1.00 93.44 71 GLU A C 1
ATOM 572 O O . GLU A 1 71 ? 9.675 -5.072 -10.643 1.00 93.44 71 GLU A O 1
ATOM 577 N N . ILE A 1 72 ? 10.518 -4.297 -8.710 1.00 96.38 72 ILE A N 1
ATOM 578 C CA . ILE A 1 72 ? 11.856 -4.879 -8.872 1.00 96.38 72 ILE A CA 1
ATOM 579 C C . ILE A 1 72 ? 12.201 -5.612 -7.579 1.00 96.38 72 ILE A C 1
ATOM 581 O O . ILE A 1 72 ? 12.862 -5.055 -6.701 1.00 96.38 72 ILE A O 1
ATOM 585 N N . ASP A 1 73 ? 11.775 -6.868 -7.492 1.00 95.38 73 ASP A N 1
ATOM 586 C CA . ASP A 1 73 ? 12.006 -7.722 -6.321 1.00 95.38 73 ASP A CA 1
ATOM 587 C C . ASP A 1 73 ? 13.110 -8.758 -6.554 1.00 95.38 73 ASP A C 1
ATOM 589 O O . ASP A 1 73 ? 13.593 -9.407 -5.621 1.00 95.38 73 ASP A O 1
ATOM 593 N N . SER A 1 74 ? 13.548 -8.907 -7.804 1.00 97.88 74 SER A N 1
ATOM 594 C CA . SER A 1 74 ? 14.585 -9.846 -8.207 1.00 97.88 74 SER A CA 1
ATOM 595 C C . SER A 1 74 ? 15.576 -9.246 -9.209 1.00 97.88 74 SER A C 1
ATOM 597 O O . SER A 1 74 ? 15.385 -8.169 -9.780 1.00 97.88 74 SER A O 1
ATOM 599 N N . LEU A 1 75 ? 16.678 -9.968 -9.436 1.00 98.31 75 LEU A N 1
ATOM 600 C CA . LEU A 1 75 ? 17.651 -9.606 -10.470 1.00 98.31 75 LEU A CA 1
ATOM 601 C C . LEU A 1 75 ? 17.063 -9.715 -11.882 1.00 98.31 75 LEU A C 1
ATOM 603 O O . LEU A 1 75 ? 17.432 -8.919 -12.744 1.00 98.31 75 LEU A O 1
ATOM 607 N N . ASP A 1 76 ? 16.140 -10.652 -12.097 1.00 98.19 76 ASP A N 1
ATOM 608 C CA . ASP A 1 76 ? 15.472 -10.835 -13.384 1.00 98.19 76 ASP A CA 1
ATOM 609 C C . ASP A 1 76 ? 14.550 -9.640 -13.685 1.00 98.19 76 ASP A C 1
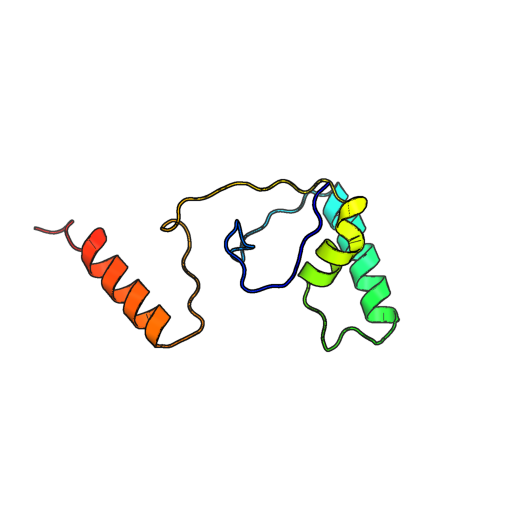ATOM 611 O O . ASP A 1 76 ? 14.559 -9.121 -14.804 1.00 98.19 76 ASP A O 1
ATOM 615 N N . ASP A 1 77 ? 13.836 -9.122 -12.676 1.00 97.25 77 ASP A N 1
ATOM 616 C CA . ASP A 1 77 ? 13.016 -7.906 -12.811 1.00 97.25 77 ASP A CA 1
ATOM 617 C C . ASP A 1 77 ? 13.883 -6.684 -13.130 1.00 97.25 77 ASP A C 1
ATOM 619 O O . ASP A 1 77 ? 13.559 -5.873 -14.001 1.00 97.25 77 ASP A O 1
ATOM 623 N N . LEU A 1 78 ? 15.039 -6.570 -12.467 1.00 97.69 78 LEU A N 1
ATOM 624 C CA . LEU A 1 78 ? 15.997 -5.499 -12.727 1.00 97.69 78 LEU A CA 1
ATOM 625 C C . LEU A 1 78 ? 16.528 -5.565 -14.165 1.00 97.69 78 LEU A C 1
ATOM 627 O O . LEU A 1 78 ? 16.641 -4.534 -14.834 1.00 97.69 78 LEU A O 1
ATOM 631 N N . GLU A 1 79 ? 16.878 -6.756 -14.654 1.00 97.75 79 GLU A N 1
ATOM 632 C CA . GLU A 1 79 ? 17.306 -6.949 -16.040 1.00 97.75 79 GLU A CA 1
ATOM 633 C C . GLU A 1 79 ? 16.182 -6.585 -17.020 1.00 97.75 79 GLU A C 1
ATOM 635 O O . GLU A 1 79 ? 16.420 -5.861 -17.995 1.00 97.75 79 GLU A O 1
ATOM 640 N N . PHE A 1 80 ? 14.952 -7.014 -16.734 1.00 96.38 80 PHE A N 1
ATOM 641 C CA . PHE A 1 80 ? 13.775 -6.682 -17.526 1.00 96.38 80 PHE A CA 1
ATOM 642 C C . PHE A 1 80 ? 13.564 -5.166 -17.634 1.00 96.38 80 PHE A C 1
ATOM 644 O O . PHE A 1 80 ? 13.502 -4.641 -18.750 1.00 96.38 80 PHE A O 1
ATOM 651 N N . VAL A 1 81 ? 13.527 -4.443 -16.509 1.00 96.12 81 VAL A N 1
ATOM 652 C CA . VAL A 1 81 ? 13.330 -2.983 -16.494 1.00 96.12 81 VAL A CA 1
ATOM 653 C C . VAL A 1 81 ? 14.470 -2.266 -17.222 1.00 96.12 81 VAL A C 1
ATOM 655 O O . VAL A 1 81 ? 14.221 -1.359 -18.018 1.00 96.12 81 VAL A O 1
ATOM 658 N N . ASN A 1 82 ? 15.720 -2.703 -17.046 1.00 96.00 82 ASN A N 1
ATOM 659 C CA . ASN A 1 82 ? 16.857 -2.142 -17.783 1.00 96.00 82 ASN A CA 1
ATOM 660 C C . ASN A 1 82 ? 16.707 -2.307 -19.304 1.00 96.00 82 ASN A C 1
ATOM 662 O O . ASN A 1 82 ? 16.977 -1.373 -20.064 1.00 96.00 82 ASN A O 1
ATOM 666 N N . ASN A 1 83 ? 16.278 -3.482 -19.765 1.00 95.81 83 ASN A N 1
ATOM 667 C CA . ASN A 1 83 ? 16.043 -3.741 -21.185 1.00 95.81 83 ASN A CA 1
ATOM 668 C C . ASN A 1 83 ? 14.843 -2.944 -21.719 1.00 95.81 83 ASN A C 1
ATOM 670 O O . ASN A 1 83 ? 14.905 -2.412 -22.835 1.00 95.81 83 ASN A O 1
ATOM 674 N N . TYR A 1 84 ? 13.781 -2.811 -20.918 1.00 94.81 84 TYR A N 1
ATOM 675 C CA . TYR A 1 84 ? 12.622 -1.981 -21.234 1.00 94.81 84 TYR A CA 1
ATOM 676 C C . TYR A 1 84 ? 13.029 -0.519 -21.446 1.00 94.81 84 TYR A C 1
ATOM 678 O O . TYR A 1 84 ? 12.681 0.068 -22.475 1.00 94.81 84 TYR A O 1
ATOM 686 N N . ILE A 1 85 ? 13.827 0.044 -20.532 1.00 94.00 85 ILE A N 1
ATOM 687 C CA . ILE A 1 85 ? 14.281 1.436 -20.609 1.00 94.00 85 ILE A CA 1
ATOM 688 C C . ILE A 1 85 ? 15.128 1.670 -21.867 1.00 94.00 85 ILE A C 1
ATOM 690 O O . ILE A 1 85 ? 14.814 2.560 -22.661 1.00 94.00 85 ILE A O 1
ATOM 694 N N . LYS A 1 86 ? 16.128 0.814 -22.117 1.00 93.56 86 LYS A N 1
ATOM 695 C CA . LYS A 1 86 ? 16.986 0.896 -23.316 1.00 93.56 86 LYS A CA 1
ATOM 696 C C . LYS A 1 86 ? 16.196 0.831 -24.620 1.00 93.56 86 LYS A C 1
ATOM 698 O O . LYS A 1 86 ? 16.516 1.504 -25.596 1.00 93.56 86 LYS A O 1
ATOM 703 N N . THR A 1 87 ? 15.156 0.004 -24.658 1.00 91.62 87 THR A N 1
ATOM 704 C CA . THR A 1 87 ? 14.361 -0.195 -25.876 1.00 91.62 87 THR A CA 1
ATOM 705 C C . THR A 1 87 ? 13.431 0.985 -26.158 1.00 91.62 87 THR A C 1
ATOM 707 O O . THR A 1 87 ? 13.251 1.350 -27.324 1.00 91.62 87 THR A O 1
ATOM 710 N N . ASN A 1 88 ? 12.849 1.576 -25.108 1.00 87.12 88 ASN A N 1
ATOM 711 C CA . ASN A 1 88 ? 11.750 2.538 -25.222 1.00 87.12 88 ASN A CA 1
ATOM 712 C C . ASN A 1 88 ? 12.160 4.005 -25.019 1.00 87.12 88 ASN A C 1
ATOM 714 O O . ASN A 1 88 ? 11.449 4.889 -25.493 1.00 87.12 88 ASN A O 1
ATOM 718 N N . PHE A 1 89 ? 13.301 4.286 -24.379 1.00 78.38 89 PHE A N 1
ATOM 719 C CA . PHE A 1 89 ? 13.719 5.658 -24.058 1.00 78.38 89 PHE A CA 1
ATOM 720 C C . PHE A 1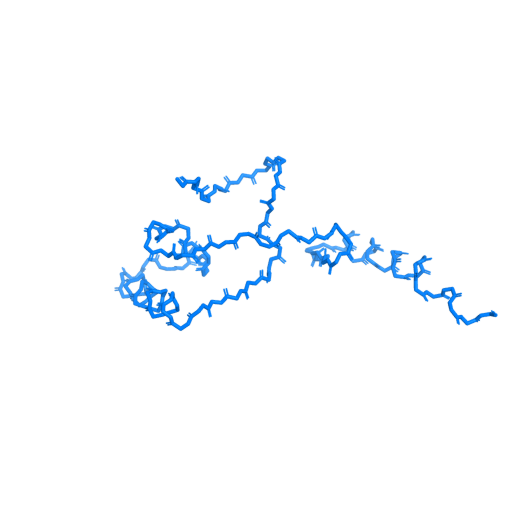 89 ? 15.080 6.057 -24.649 1.00 78.38 89 PHE A C 1
ATOM 722 O O . PHE A 1 89 ? 15.236 7.214 -25.037 1.00 78.38 89 PHE A O 1
ATOM 729 N N . ASP A 1 90 ? 16.010 5.118 -24.865 1.00 61.47 90 ASP A N 1
ATOM 730 C CA . ASP A 1 90 ? 17.357 5.435 -25.385 1.00 61.47 90 ASP A CA 1
ATOM 731 C C . ASP A 1 90 ? 17.423 5.631 -26.919 1.00 61.47 90 ASP A C 1
ATOM 733 O O . ASP A 1 90 ? 18.492 5.849 -27.484 1.00 61.47 90 ASP A O 1
ATOM 737 N N . LYS A 1 91 ? 16.283 5.624 -27.629 1.00 54.44 91 LYS A N 1
ATOM 738 C CA . LYS A 1 91 ? 16.214 5.956 -29.072 1.00 54.44 91 LYS A CA 1
ATOM 739 C C . LYS A 1 91 ? 16.049 7.453 -29.374 1.00 54.44 91 LYS A C 1
ATOM 741 O O . LYS A 1 91 ? 15.795 7.807 -30.523 1.00 54.44 91 LYS A O 1
ATOM 746 N N . LYS A 1 92 ? 16.158 8.338 -28.377 1.00 50.41 92 LYS A N 1
ATOM 747 C CA . LYS A 1 92 ? 15.979 9.792 -28.562 1.00 50.41 92 LYS A CA 1
ATOM 748 C C . LYS A 1 92 ? 17.251 10.593 -28.867 1.00 50.41 92 LYS A C 1
ATOM 750 O O . LYS A 1 92 ? 17.151 11.811 -28.972 1.00 50.41 92 LYS A O 1
ATOM 755 N N . GLU A 1 93 ? 18.397 9.952 -29.090 1.00 48.19 93 GLU A N 1
ATOM 756 C CA . GLU A 1 93 ? 19.638 10.647 -29.476 1.00 48.19 93 GLU A CA 1
ATOM 757 C C . GLU A 1 93 ? 20.321 10.043 -30.718 1.00 48.19 93 GLU A C 1
ATOM 759 O O . GLU A 1 93 ? 21.470 9.605 -30.663 1.00 48.19 93 GLU A O 1
ATOM 764 N N . ALA A 1 94 ? 19.626 10.038 -31.862 1.00 38.34 94 ALA A N 1
ATOM 765 C CA . ALA A 1 94 ? 20.253 9.898 -33.181 1.00 38.34 94 ALA A CA 1
ATOM 766 C C . ALA A 1 94 ? 19.598 10.829 -34.208 1.00 38.34 94 ALA A C 1
ATOM 768 O O . ALA A 1 94 ? 18.347 10.848 -34.266 1.00 38.34 94 ALA A O 1
#